Protein AF-A0A385XS48-F1 (afdb_monomer_lite)

Foldseek 3Di:
DDAQFWKAAPNDIWGFHDWDDDPVFIWTWTDDPPDIDIDTPVRIGGD

Organism: NCBI:txid1624

Radius of gyration: 9.72 Å; chains: 1; bounding box: 24×22×23 Å

pLDDT: mean 90.99, std 3.04, range [83.0, 95.06]

Secondary structure (DSSP, 8-state):
--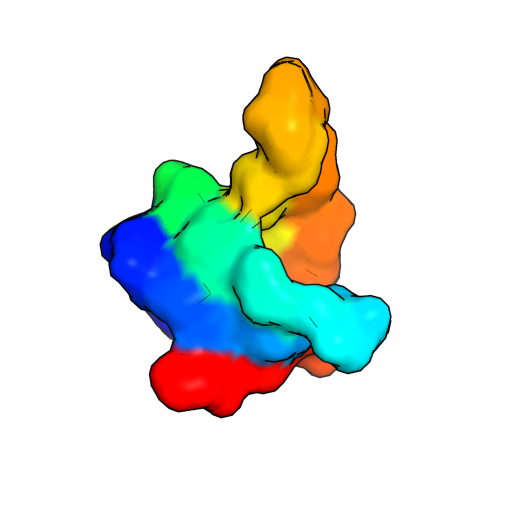TT-EEEETTEEEEEEEEEE-SS-EEEEEEETTEEEEEEGGG-EE-

Sequence (47 aa):
MKKGQKVKYQDKYYWIRAIIKRKEADFILIKQGNRHIEVKDTEVKLV

Structure (mmCIF, N/CA/C/O backbone):
data_AF-A0A385XS48-F1
#
_entry.id   AF-A0A385XS48-F1
#
loop_
_atom_site.group_PDB
_atom_site.id
_atom_site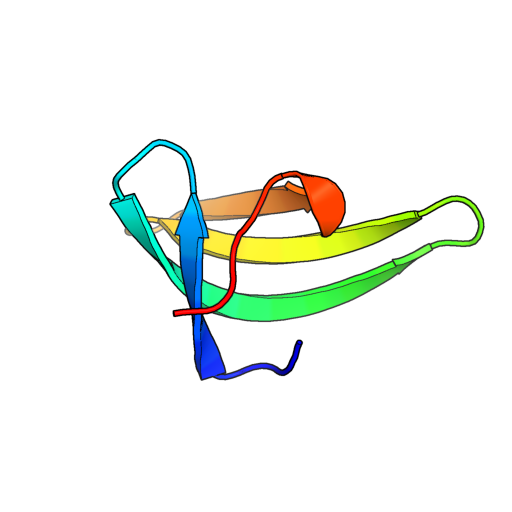.type_symbol
_atom_site.label_atom_id
_atom_site.label_alt_id
_atom_site.label_comp_id
_atom_site.label_asym_id
_atom_site.label_entity_id
_atom_site.label_seq_id
_atom_site.pdbx_PDB_ins_code
_atom_site.Cartn_x
_atom_site.Cartn_y
_atom_site.Cartn_z
_atom_site.occupancy
_atom_site.B_iso_or_equiv
_atom_site.auth_seq_id
_atom_site.auth_comp_id
_atom_site.auth_asym_id
_atom_site.auth_atom_id
_atom_site.pdbx_PDB_model_num
ATOM 1 N N . MET A 1 1 ? 0.216 -7.579 -3.908 1.00 83.56 1 MET A N 1
ATOM 2 C CA . MET A 1 1 ? -1.072 -6.912 -3.583 1.00 83.56 1 MET A CA 1
ATOM 3 C C . MET A 1 1 ? -1.726 -6.355 -4.850 1.00 83.56 1 MET A C 1
ATOM 5 O O . MET A 1 1 ? -1.102 -6.418 -5.903 1.00 83.56 1 MET A O 1
ATOM 9 N N . LYS A 1 2 ? -2.972 -5.857 -4.800 1.00 90.19 2 LYS A N 1
ATOM 10 C CA . LYS A 1 2 ? -3.737 -5.311 -5.941 1.00 90.19 2 LYS A CA 1
ATOM 11 C C . LYS A 1 2 ? -4.559 -4.083 -5.522 1.00 90.19 2 LYS A C 1
ATOM 13 O O . LYS A 1 2 ? -4.996 -3.982 -4.378 1.00 90.19 2 LYS A O 1
ATOM 18 N N . LYS A 1 3 ? -4.811 -3.161 -6.460 1.00 91.25 3 LYS A N 1
ATOM 19 C CA . LYS A 1 3 ? -5.724 -2.022 -6.251 1.00 91.25 3 LYS A CA 1
ATOM 20 C C . LYS A 1 3 ? -7.090 -2.511 -5.765 1.00 91.25 3 LYS A C 1
ATOM 22 O O . LYS A 1 3 ? -7.621 -3.480 -6.294 1.00 91.25 3 LYS A O 1
ATOM 27 N N . GLY A 1 4 ? -7.648 -1.820 -4.778 1.00 90.88 4 GLY A N 1
ATOM 28 C CA . GLY A 1 4 ? -8.918 -2.177 -4.156 1.00 90.88 4 GLY A CA 1
ATOM 29 C C . GLY A 1 4 ? -8.818 -3.287 -3.111 1.00 90.88 4 GLY A C 1
ATOM 30 O O . GLY A 1 4 ? -9.844 -3.632 -2.546 1.00 90.88 4 GLY A O 1
ATOM 31 N N . GLN A 1 5 ? -7.632 -3.830 -2.809 1.00 93.00 5 GLN A N 1
ATOM 32 C CA . GLN A 1 5 ? -7.467 -4.692 -1.633 1.00 93.00 5 GLN A CA 1
ATOM 33 C C . GLN A 1 5 ? -7.384 -3.872 -0.346 1.00 93.00 5 GLN A C 1
ATOM 35 O O . GLN A 1 5 ? -6.922 -2.726 -0.350 1.00 93.00 5 GLN A O 1
ATOM 40 N N . LYS A 1 6 ? -7.821 -4.484 0.757 1.00 93.81 6 LYS A N 1
ATOM 41 C CA . LYS A 1 6 ? -7.684 -3.944 2.106 1.00 93.81 6 LYS A CA 1
ATOM 42 C C . LYS A 1 6 ? -6.334 -4.371 2.682 1.00 93.81 6 LYS A C 1
ATOM 44 O O . LYS A 1 6 ? -5.919 -5.514 2.524 1.00 93.81 6 LYS A O 1
ATOM 49 N N . VAL A 1 7 ? -5.651 -3.443 3.334 1.00 93.50 7 VAL A N 1
ATOM 50 C CA . VAL A 1 7 ? -4.365 -3.672 3.999 1.00 93.50 7 VAL A CA 1
ATOM 51 C C . VAL A 1 7 ? -4.371 -3.054 5.386 1.00 93.50 7 VAL A C 1
ATOM 53 O O . VAL A 1 7 ? -5.099 -2.092 5.641 1.00 93.50 7 VAL A O 1
ATOM 56 N N . LYS A 1 8 ? -3.545 -3.596 6.279 1.00 94.50 8 LYS A N 1
ATOM 57 C CA . LYS A 1 8 ? -3.270 -3.043 7.603 1.00 94.50 8 LYS A CA 1
ATOM 58 C C . LYS A 1 8 ? -1.935 -2.296 7.574 1.00 94.50 8 LYS A C 1
ATOM 60 O O . LYS A 1 8 ? -0.921 -2.863 7.172 1.00 94.50 8 LYS A O 1
ATOM 65 N N . TYR A 1 9 ? -1.945 -1.045 8.024 1.00 93.38 9 TYR A N 1
ATOM 66 C CA . TYR A 1 9 ? -0.770 -0.186 8.178 1.00 93.38 9 TYR A CA 1
ATOM 67 C C . TYR A 1 9 ? -0.901 0.628 9.471 1.00 93.38 9 TYR A C 1
ATOM 69 O O . TYR A 1 9 ? -1.946 1.242 9.689 1.00 93.38 9 TYR A O 1
ATOM 77 N N . GLN A 1 10 ? 0.125 0.622 10.332 1.00 91.50 10 GLN A N 1
ATOM 78 C CA . GLN A 1 10 ? 0.120 1.318 11.637 1.00 91.50 10 GLN A CA 1
ATOM 79 C C . GLN A 1 10 ? -1.177 1.095 12.445 1.00 91.50 10 GLN A C 1
ATOM 81 O O . GLN A 1 10 ? -1.852 2.038 12.856 1.00 91.50 10 GLN A O 1
ATOM 86 N N . ASP A 1 11 ? -1.587 -0.169 12.573 1.00 90.19 11 ASP A N 1
ATOM 87 C CA . ASP A 1 11 ? -2.818 -0.600 13.257 1.00 90.19 11 ASP A CA 1
ATOM 88 C C . ASP A 1 11 ? -4.152 -0.061 12.725 1.00 90.19 11 ASP A C 1
ATOM 90 O O . ASP A 1 11 ? -5.209 -0.307 13.304 1.00 90.19 11 ASP A O 1
ATOM 94 N N . LYS A 1 12 ? -4.137 0.571 11.552 1.00 92.31 12 LYS A N 1
ATOM 95 C CA . LYS A 1 12 ? -5.331 1.025 10.840 1.00 92.31 12 LYS A CA 1
ATOM 96 C C . LYS A 1 12 ? -5.494 0.277 9.526 1.00 92.31 12 LYS A C 1
ATOM 98 O O . LYS A 1 12 ? -4.539 -0.249 8.957 1.00 92.31 12 LYS A O 1
ATOM 103 N N . TYR A 1 13 ? -6.729 0.234 9.042 1.00 92.94 13 TYR A N 1
ATOM 104 C CA . TYR A 1 13 ? -7.069 -0.425 7.789 1.00 92.94 13 TYR A CA 1
ATOM 105 C C . TYR A 1 13 ? -7.252 0.591 6.674 1.00 92.94 13 TYR A C 1
ATOM 107 O O . TYR A 1 13 ? -7.955 1.588 6.844 1.00 92.94 13 TYR A O 1
ATOM 115 N N . TYR A 1 14 ? -6.679 0.292 5.515 1.00 93.62 14 TYR A N 1
ATOM 116 C CA . TYR A 1 14 ? -6.747 1.146 4.340 1.00 93.62 14 TYR A CA 1
ATOM 117 C C . TYR A 1 14 ? -7.036 0.336 3.087 1.00 93.62 14 TYR A C 1
ATOM 119 O O . TYR 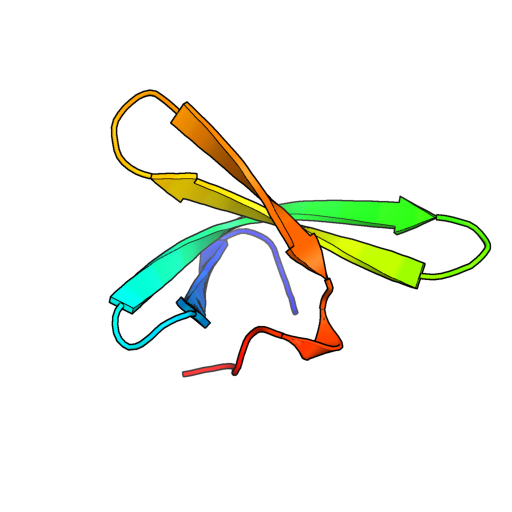A 1 14 ? -6.782 -0.864 3.026 1.00 93.62 14 TYR A O 1
ATOM 127 N N . TRP A 1 15 ? -7.542 1.021 2.069 1.00 92.75 15 TRP A N 1
ATOM 128 C CA . TRP A 1 15 ? -7.712 0.456 0.739 1.00 92.75 15 TRP A CA 1
ATOM 129 C C . TRP A 1 15 ? -6.564 0.894 -0.162 1.00 92.75 15 TRP A C 1
ATOM 131 O O . TRP A 1 15 ? -6.225 2.082 -0.218 1.00 92.75 15 TRP A O 1
ATOM 141 N N . ILE A 1 16 ? -6.002 -0.058 -0.903 1.00 93.38 16 ILE A N 1
ATOM 142 C CA . ILE A 1 16 ? -4.971 0.219 -1.899 1.00 93.38 16 ILE A CA 1
ATOM 143 C C . ILE A 1 16 ? -5.590 1.005 -3.050 1.00 93.38 16 ILE A C 1
ATOM 145 O O . ILE A 1 16 ? -6.493 0.531 -3.743 1.00 93.38 16 ILE A O 1
ATOM 149 N N . ARG A 1 17 ? -5.067 2.200 -3.304 1.00 93.56 17 ARG A N 1
ATOM 150 C CA . ARG A 1 17 ? -5.464 3.043 -4.431 1.00 93.56 17 ARG A CA 1
ATOM 151 C C . ARG A 1 17 ? -4.669 2.729 -5.693 1.00 93.56 17 ARG A C 1
ATOM 153 O O . ARG A 1 17 ? -5.251 2.723 -6.778 1.00 93.56 17 ARG A O 1
ATOM 160 N N . ALA A 1 18 ? -3.372 2.481 -5.547 1.00 94.00 18 ALA A N 1
ATOM 161 C CA . ALA A 1 18 ? -2.459 2.132 -6.628 1.00 94.00 18 ALA A CA 1
ATOM 162 C C . ALA A 1 18 ? -1.229 1.406 -6.070 1.00 94.00 18 ALA A C 1
ATOM 164 O O . ALA A 1 18 ? -0.939 1.497 -4.879 1.00 94.00 18 ALA A O 1
ATOM 165 N N . ILE A 1 19 ? -0.518 0.707 -6.950 1.00 92.50 19 ILE A N 1
ATOM 166 C CA . ILE A 1 19 ? 0.779 0.094 -6.661 1.00 92.50 19 ILE A CA 1
ATOM 167 C C . ILE A 1 19 ? 1.775 0.747 -7.605 1.00 92.50 19 ILE A C 1
ATOM 169 O O . ILE A 1 19 ? 1.537 0.803 -8.812 1.00 92.50 19 ILE A O 1
ATOM 173 N N . ILE A 1 20 ? 2.849 1.275 -7.043 1.00 93.00 20 ILE A N 1
ATOM 174 C CA . ILE A 1 20 ? 3.886 2.019 -7.740 1.00 93.00 20 ILE A CA 1
ATOM 175 C C . ILE A 1 20 ? 5.127 1.135 -7.731 1.00 93.00 20 ILE A C 1
ATOM 177 O O . ILE A 1 20 ? 5.750 0.947 -6.690 1.00 93.00 20 ILE A O 1
ATOM 181 N N . LYS A 1 21 ? 5.480 0.588 -8.894 1.00 91.00 21 LYS A N 1
ATOM 182 C CA . LYS A 1 21 ? 6.693 -0.217 -9.045 1.00 91.00 21 LYS A CA 1
ATOM 183 C C . LYS A 1 21 ? 7.874 0.690 -9.357 1.00 91.00 21 LYS A C 1
ATOM 185 O O . LYS A 1 21 ? 7.845 1.397 -10.365 1.00 91.00 21 LYS A O 1
ATOM 190 N N . ARG A 1 22 ? 8.902 0.684 -8.511 1.00 90.00 22 ARG A N 1
ATOM 191 C CA . ARG A 1 22 ? 10.179 1.367 -8.776 1.00 90.00 22 ARG A CA 1
ATOM 192 C C . ARG A 1 22 ? 11.298 0.334 -8.852 1.00 90.00 22 ARG A C 1
ATOM 194 O O . ARG A 1 22 ? 11.149 -0.778 -8.365 1.00 90.00 22 ARG A O 1
ATOM 201 N N . LYS A 1 23 ? 12.428 0.705 -9.467 1.00 87.06 23 LYS A N 1
ATOM 202 C CA . LYS A 1 23 ? 13.573 -0.205 -9.668 1.00 87.06 23 LYS A CA 1
ATOM 203 C C . LYS A 1 23 ? 14.097 -0.824 -8.365 1.00 87.06 23 LYS A C 1
ATOM 205 O O . LYS A 1 23 ? 14.581 -1.945 -8.398 1.00 87.06 23 LYS A O 1
ATOM 210 N N . GLU A 1 24 ? 14.000 -0.099 -7.252 1.00 85.88 24 GLU A N 1
ATOM 211 C CA . GLU A 1 24 ? 14.554 -0.518 -5.956 1.00 85.88 24 GLU A CA 1
ATOM 212 C C . GLU A 1 24 ? 13.510 -1.111 -5.002 1.00 85.88 24 GLU A C 1
ATOM 214 O O . GLU A 1 24 ? 13.854 -1.918 -4.145 1.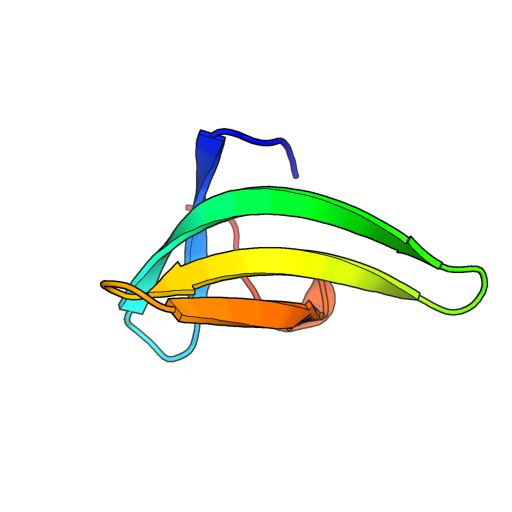00 85.88 24 GLU A O 1
ATOM 219 N N . ALA A 1 25 ? 12.242 -0.707 -5.121 1.00 87.00 25 ALA A N 1
ATOM 220 C CA . ALA A 1 25 ? 11.177 -1.153 -4.231 1.00 87.00 25 ALA A CA 1
ATOM 221 C C . ALA A 1 25 ? 9.787 -0.904 -4.828 1.00 87.00 25 ALA A C 1
ATOM 223 O O . ALA A 1 25 ? 9.566 0.063 -5.565 1.00 87.00 25 ALA A O 1
ATOM 224 N N . ASP A 1 26 ? 8.838 -1.745 -4.426 1.00 91.69 26 ASP A N 1
ATOM 225 C CA . ASP A 1 26 ? 7.419 -1.544 -4.683 1.00 91.69 26 ASP A CA 1
ATOM 226 C C . ASP A 1 26 ? 6.792 -0.719 -3.552 1.00 91.69 26 ASP A C 1
ATOM 228 O O . ASP A 1 26 ? 7.012 -0.955 -2.359 1.00 91.69 26 ASP A O 1
ATOM 232 N N . PHE A 1 27 ? 5.988 0.261 -3.946 1.00 93.81 27 PHE A N 1
ATOM 233 C CA . PHE A 1 27 ? 5.257 1.137 -3.047 1.00 93.81 27 PHE A CA 1
ATOM 234 C C . PHE A 1 27 ? 3.756 0.993 -3.263 1.00 93.81 27 PHE A C 1
ATOM 236 O O . PHE A 1 27 ? 3.265 0.697 -4.354 1.00 93.81 27 PHE A O 1
ATOM 243 N N . ILE A 1 28 ? 3.004 1.251 -2.207 1.00 93.88 28 ILE A N 1
ATOM 244 C CA . ILE A 1 28 ? 1.557 1.185 -2.173 1.00 93.88 28 ILE A CA 1
ATOM 245 C C . ILE A 1 28 ? 1.036 2.569 -1.849 1.00 93.88 28 ILE A C 1
ATOM 247 O O . ILE A 1 28 ? 1.414 3.190 -0.861 1.00 93.88 28 ILE A O 1
ATOM 251 N N . LEU A 1 29 ? 0.122 3.040 -2.688 1.00 95.06 29 LEU A N 1
ATOM 252 C CA . LEU A 1 29 ? -0.614 4.259 -2.430 1.00 95.06 29 LEU A CA 1
ATOM 253 C C . LEU A 1 29 ? -1.886 3.904 -1.660 1.00 95.06 29 LEU A C 1
ATOM 255 O O . LEU A 1 29 ? -2.778 3.254 -2.211 1.00 95.06 29 LEU A O 1
ATOM 259 N N . ILE A 1 30 ? -1.996 4.339 -0.409 1.00 93.88 30 ILE A N 1
ATOM 260 C CA . ILE A 1 30 ? -3.200 4.180 0.416 1.00 93.88 30 ILE A CA 1
ATOM 261 C C . ILE A 1 30 ? -3.960 5.505 0.527 1.00 93.88 30 ILE A C 1
ATOM 263 O O . ILE A 1 30 ? -3.364 6.583 0.559 1.00 93.88 30 ILE A O 1
ATOM 267 N N . LYS A 1 31 ? -5.296 5.442 0.579 1.00 87.31 31 LYS A N 1
ATOM 268 C CA . LYS A 1 31 ? -6.147 6.621 0.812 1.00 87.31 31 LYS A CA 1
ATOM 269 C C . LYS A 1 31 ? -6.350 6.835 2.314 1.00 87.31 31 LYS A C 1
ATOM 271 O O . LYS A 1 31 ? -6.916 5.969 2.974 1.00 87.31 31 LYS A O 1
ATOM 276 N N . GLN A 1 32 ? -5.967 8.002 2.830 1.00 86.56 32 GLN A N 1
ATOM 277 C CA . GLN A 1 32 ? -6.209 8.430 4.210 1.00 86.56 32 GLN A CA 1
ATOM 278 C C . GLN A 1 32 ? -7.008 9.744 4.198 1.00 86.56 32 GLN A C 1
ATOM 280 O O . GLN A 1 32 ? -6.459 10.833 4.030 1.00 86.56 32 GLN A O 1
ATOM 285 N N . GLY A 1 33 ? -8.334 9.645 4.338 1.00 83.00 33 GLY A N 1
ATOM 286 C CA . GLY A 1 33 ? -9.230 10.800 4.212 1.00 83.00 33 GLY A CA 1
ATOM 287 C C . GLY A 1 33 ? -9.140 11.437 2.819 1.00 83.00 33 GLY A C 1
ATOM 288 O O . GLY A 1 33 ? -9.343 10.754 1.812 1.00 83.00 33 GLY A O 1
ATOM 289 N N . ASN A 1 34 ? -8.805 12.731 2.769 1.00 86.69 34 ASN A N 1
ATOM 290 C CA . ASN A 1 34 ? -8.582 13.484 1.525 1.00 86.69 34 ASN A CA 1
ATOM 291 C C . ASN A 1 34 ? -7.129 13.434 1.020 1.00 86.69 34 ASN A C 1
ATOM 293 O O . ASN A 1 34 ? -6.818 14.041 -0.002 1.00 86.69 34 ASN A O 1
ATOM 297 N N . ARG A 1 35 ? -6.231 12.735 1.722 1.00 88.00 35 ARG A N 1
ATOM 298 C CA . ARG A 1 35 ? -4.819 12.606 1.348 1.00 88.00 35 ARG A CA 1
ATOM 299 C C . ARG A 1 35 ? -4.508 11.192 0.869 1.00 88.00 35 ARG A C 1
ATOM 301 O O . ARG A 1 35 ? -5.214 10.229 1.181 1.00 88.00 35 ARG A O 1
ATOM 308 N N . HIS A 1 36 ? -3.420 11.079 0.119 1.00 90.88 36 HIS A N 1
ATOM 309 C CA . HIS A 1 36 ? -2.824 9.805 -0.255 1.00 90.88 36 HIS A CA 1
ATOM 310 C C . HIS A 1 36 ? -1.444 9.704 0.380 1.00 90.88 36 HIS A C 1
ATOM 312 O O . HIS A 1 36 ? -0.721 10.697 0.433 1.00 90.88 36 HIS A O 1
ATOM 318 N N . ILE A 1 37 ? -1.106 8.514 0.864 1.00 93.25 37 ILE A N 1
ATOM 319 C CA . ILE A 1 37 ? 0.201 8.222 1.447 1.00 93.25 37 ILE A CA 1
ATOM 320 C C . ILE A 1 37 ? 0.828 7.103 0.633 1.00 93.25 37 ILE A C 1
ATOM 322 O O . ILE A 1 37 ? 0.161 6.119 0.310 1.00 93.25 37 ILE A O 1
ATOM 326 N N . GLU A 1 38 ? 2.098 7.280 0.297 1.00 93.06 38 GLU A N 1
ATOM 327 C CA . GLU A 1 38 ? 2.942 6.243 -0.274 1.00 93.06 38 GLU A CA 1
ATOM 328 C C . GLU A 1 38 ? 3.644 5.499 0.868 1.00 93.06 38 GLU A C 1
ATOM 330 O O . GLU A 1 38 ? 4.267 6.119 1.727 1.00 93.06 38 GLU A O 1
ATOM 335 N N . VAL A 1 39 ? 3.508 4.179 0.894 1.00 93.44 39 VAL A N 1
ATOM 336 C CA . VAL A 1 39 ? 4.096 3.283 1.901 1.00 93.44 39 VAL A CA 1
ATOM 337 C C . VAL A 1 39 ? 4.804 2.144 1.198 1.00 93.44 39 VAL A C 1
ATOM 339 O O . VAL A 1 39 ? 4.335 1.693 0.154 1.00 93.44 39 VAL A O 1
ATOM 342 N N . LYS A 1 40 ? 5.927 1.662 1.735 1.00 93.25 40 LYS A N 1
ATOM 343 C CA . LYS A 1 40 ? 6.598 0.503 1.135 1.00 93.25 40 LYS A CA 1
ATOM 344 C C . LYS A 1 40 ? 5.712 -0.732 1.271 1.00 93.25 40 LYS A C 1
ATOM 346 O O . LYS A 1 40 ? 5.050 -0.916 2.291 1.00 93.25 40 LYS A O 1
ATOM 351 N N . ASP A 1 41 ? 5.732 -1.600 0.262 1.00 90.56 41 ASP A N 1
ATOM 352 C CA . ASP A 1 41 ? 4.977 -2.862 0.265 1.00 90.56 41 ASP A CA 1
ATOM 353 C C . ASP A 1 41 ? 5.278 -3.712 1.516 1.00 90.56 41 ASP A C 1
ATOM 355 O O . ASP A 1 41 ? 4.375 -4.283 2.120 1.00 90.56 41 ASP A O 1
ATOM 359 N N . THR A 1 42 ? 6.527 -3.674 1.991 1.00 91.94 42 THR A N 1
ATOM 360 C CA . THR A 1 42 ? 6.992 -4.390 3.189 1.00 91.94 42 THR A CA 1
ATOM 361 C C . THR A 1 42 ? 6.419 -3.869 4.510 1.00 91.94 42 THR A C 1
ATOM 363 O O . THR A 1 42 ? 6.474 -4.571 5.516 1.00 91.94 42 THR A O 1
ATOM 366 N N . GLU A 1 43 ? 5.913 -2.634 4.548 1.00 91.62 43 GLU A N 1
ATOM 367 C CA . GLU A 1 43 ? 5.377 -2.009 5.766 1.00 91.62 43 GLU A CA 1
ATOM 368 C C . GLU A 1 43 ? 3.881 -2.276 5.963 1.00 91.62 43 GLU A C 1
ATOM 370 O O . GLU A 1 43 ? 3.327 -1.989 7.028 1.00 91.62 43 GLU A O 1
ATOM 375 N N . VAL A 1 44 ? 3.209 -2.826 4.951 1.00 90.62 44 VAL A N 1
ATOM 376 C CA . VAL A 1 44 ? 1.781 -3.127 5.007 1.00 90.62 44 VAL A CA 1
ATOM 377 C C . VAL A 1 44 ? 1.550 -4.632 5.040 1.00 90.62 44 VAL A C 1
ATOM 379 O O . VAL A 1 44 ? 2.292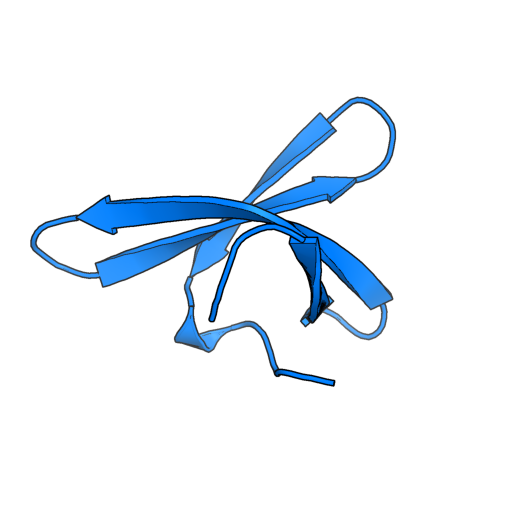 -5.420 4.459 1.00 90.62 44 VAL A O 1
ATOM 382 N N . LYS A 1 45 ? 0.486 -5.052 5.722 1.00 91.19 45 LYS A N 1
ATOM 383 C CA . LYS A 1 45 ? 0.071 -6.459 5.769 1.00 91.19 45 LYS A CA 1
ATOM 384 C C . LYS A 1 45 ? -1.262 -6.627 5.057 1.00 91.19 45 LYS A C 1
ATOM 386 O O . LYS A 1 45 ? -2.177 -5.828 5.263 1.00 91.19 45 LYS A O 1
ATOM 391 N N . LEU A 1 46 ? -1.371 -7.661 4.228 1.00 87.25 46 LEU A N 1
ATOM 392 C CA . LEU A 1 46 ? -2.654 -8.083 3.670 1.00 87.25 46 LEU A CA 1
ATOM 393 C C . LEU A 1 46 ? -3.585 -8.546 4.796 1.00 87.25 46 LEU A C 1
ATOM 395 O O . LEU A 1 46 ? -3.130 -9.133 5.779 1.00 87.25 46 LEU A O 1
ATOM 399 N N . VAL A 1 47 ? -4.869 -8.235 4.636 1.00 84.94 47 VAL A N 1
ATOM 400 C CA . VAL A 1 47 ? -5.960 -8.587 5.554 1.00 84.94 47 VAL A CA 1
ATOM 401 C C . VAL A 1 47 ? -6.969 -9.429 4.803 1.00 84.94 47 VAL A C 1
ATOM 403 O O . VAL A 1 47 ? -7.241 -9.077 3.631 1.00 84.94 47 V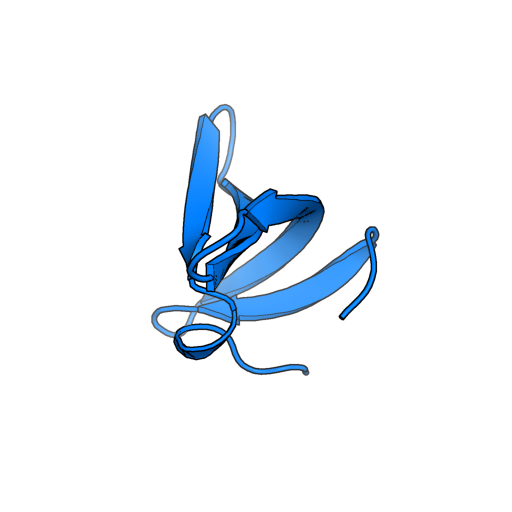AL A O 1
#